Protein AF-A0A6V7IG02-F1 (afdb_monomer_lite)

Sequence (119 aa):
KVKWKKFAFSQYPRPGISPTWSPNSDKPRLHQIKIMGYSLRTKRYRYTAWISFDFSTMKSNWSSLIADELYDHTNDPHEMFNQVDNTHFSNIKSRLMKMLKNGWRQGLHSQKYSPIKTI

Structure (mmCIF, N/CA/C/O backbone):
data_AF-A0A6V7IG02-F1
#
_entry.id   AF-A0A6V7IG02-F1
#
loop_
_atom_site.group_PDB
_atom_site.id
_atom_site.type_symbol
_atom_site.label_atom_id
_atom_site.label_alt_id
_atom_site.label_comp_id
_atom_site.label_asym_id
_atom_site.label_entity_id
_atom_site.label_seq_id
_atom_site.pdbx_PDB_ins_code
_atom_site.Cartn_x
_atom_site.Cartn_y
_atom_site.Cartn_z
_atom_site.occupancy
_atom_site.B_iso_or_equiv
_atom_site.auth_seq_id
_atom_site.auth_comp_id
_atom_site.auth_asym_id
_atom_site.auth_atom_id
_atom_site.pdbx_PDB_model_num
ATOM 1 N N . LYS A 1 1 ? -22.320 -21.311 13.529 1.00 61.50 1 LYS A N 1
ATOM 2 C CA . LYS A 1 1 ? -22.037 -19.934 13.038 1.00 61.50 1 LYS A CA 1
ATOM 3 C C . LYS A 1 1 ? -20.730 -19.947 12.251 1.00 61.50 1 LYS A C 1
ATOM 5 O O . LYS A 1 1 ? -19.721 -20.359 12.810 1.00 61.50 1 LYS A O 1
ATOM 10 N N . VAL A 1 2 ? -20.748 -19.538 10.980 1.00 65.00 2 VAL A N 1
ATOM 11 C CA . VAL A 1 2 ? -19.533 -19.427 10.150 1.00 65.00 2 VAL A CA 1
ATOM 12 C C . VAL A 1 2 ? -18.675 -18.275 10.673 1.00 65.00 2 VAL A C 1
ATOM 14 O O . VAL A 1 2 ? -19.188 -17.195 10.969 1.00 65.00 2 VAL A O 1
ATOM 17 N N . LYS A 1 3 ? -17.374 -18.517 10.841 1.00 70.06 3 LYS A N 1
ATOM 18 C CA . LYS A 1 3 ? -16.432 -17.546 11.404 1.00 70.06 3 LYS A CA 1
ATOM 19 C C . LYS A 1 3 ? -15.718 -16.810 10.272 1.00 70.06 3 LYS A C 1
ATOM 21 O O . LYS A 1 3 ? -14.875 -17.386 9.592 1.00 70.06 3 LYS A O 1
ATOM 26 N N . TRP A 1 4 ? -16.072 -15.545 10.072 1.00 76.50 4 TRP A N 1
ATOM 27 C CA . TRP A 1 4 ? -15.528 -14.710 9.000 1.00 76.50 4 TRP A CA 1
ATOM 28 C C . TRP A 1 4 ? -14.103 -14.216 9.292 1.00 76.50 4 TRP A C 1
ATOM 30 O O . TRP A 1 4 ? -13.708 -14.047 10.450 1.00 76.50 4 TRP A O 1
ATOM 40 N N . LYS A 1 5 ? -13.329 -13.969 8.226 1.00 78.06 5 LYS A N 1
ATOM 41 C CA . LYS A 1 5 ? -11.987 -13.368 8.303 1.00 78.06 5 LYS A CA 1
ATOM 42 C C . LYS A 1 5 ? -12.085 -11.918 8.796 1.00 78.06 5 LYS A C 1
ATOM 44 O O . LYS A 1 5 ? -13.035 -11.210 8.483 1.00 78.06 5 LYS A O 1
ATOM 49 N N . LYS A 1 6 ? -11.078 -11.464 9.549 1.00 87.06 6 LYS A N 1
ATOM 50 C CA . LYS A 1 6 ? -11.045 -10.109 10.143 1.00 87.06 6 LYS A CA 1
ATOM 51 C C . LYS A 1 6 ? -10.601 -9.002 9.174 1.00 87.06 6 LYS A C 1
ATOM 53 O O . LYS A 1 6 ? -10.655 -7.826 9.531 1.00 87.06 6 LYS A O 1
ATOM 58 N N . PHE A 1 7 ? -10.113 -9.376 7.997 1.00 91.69 7 PHE A N 1
ATOM 59 C CA . PHE A 1 7 ? -9.572 -8.472 6.987 1.00 91.69 7 PHE A CA 1
ATOM 60 C C . PHE A 1 7 ? -9.581 -9.124 5.603 1.00 91.69 7 PHE A C 1
ATOM 62 O O . PHE A 1 7 ? -9.639 -10.352 5.489 1.00 91.69 7 PHE A O 1
ATOM 69 N N . ALA A 1 8 ? -9.493 -8.287 4.573 1.00 94.38 8 ALA A N 1
ATOM 70 C CA . ALA A 1 8 ? -9.356 -8.666 3.173 1.00 94.38 8 ALA A CA 1
ATOM 71 C C . ALA A 1 8 ? -8.012 -8.176 2.613 1.00 94.38 8 ALA A C 1
ATOM 73 O O . ALA A 1 8 ? -7.467 -7.182 3.097 1.00 94.38 8 ALA A O 1
ATOM 74 N N . PHE A 1 9 ? -7.498 -8.867 1.595 1.00 95.19 9 PHE A N 1
ATOM 75 C CA . PHE A 1 9 ? -6.308 -8.453 0.853 1.00 95.19 9 PHE A CA 1
ATOM 76 C C . PHE A 1 9 ? -6.658 -8.136 -0.590 1.00 95.19 9 PHE A C 1
ATOM 78 O O . PHE A 1 9 ? -7.538 -8.767 -1.172 1.00 95.19 9 PHE A O 1
ATOM 85 N N . SER A 1 10 ? -5.902 -7.218 -1.168 1.00 97.06 10 SER A N 1
ATOM 86 C CA . SER A 1 10 ? -5.859 -6.967 -2.604 1.00 97.06 10 SER A CA 1
ATOM 87 C C . SER A 1 10 ? -4.423 -6.659 -3.009 1.00 97.06 10 SER A C 1
ATOM 89 O O . SER A 1 10 ? -3.605 -6.303 -2.160 1.00 97.06 10 SER A O 1
ATOM 91 N N . GLN A 1 11 ? -4.109 -6.782 -4.294 1.00 97.75 11 GLN A N 1
ATOM 92 C CA . GLN A 1 11 ? -2.807 -6.383 -4.815 1.00 97.75 11 GLN A CA 1
ATOM 93 C C . GLN A 1 11 ? -2.921 -5.817 -6.228 1.00 97.75 11 GLN A C 1
ATOM 95 O O . GLN A 1 11 ? -3.850 -6.177 -6.952 1.00 97.75 11 GLN A O 1
ATOM 100 N N . TYR A 1 12 ? -1.977 -4.959 -6.615 1.00 98.31 12 TYR A N 1
ATOM 101 C CA . TYR A 1 12 ? -1.912 -4.394 -7.961 1.00 98.31 12 TYR A CA 1
ATOM 102 C C . TYR A 1 12 ? -0.466 -4.130 -8.409 1.00 98.31 12 TYR A C 1
ATOM 104 O O . TYR A 1 12 ? 0.294 -3.517 -7.656 1.00 98.31 12 TYR A O 1
ATOM 112 N N . PRO A 1 13 ? -0.058 -4.562 -9.614 1.00 98.44 13 PRO A N 1
ATOM 113 C CA . PRO A 1 13 ? 1.291 -4.329 -10.112 1.00 98.44 13 PRO A CA 1
ATOM 114 C C . PRO A 1 13 ? 1.459 -2.938 -10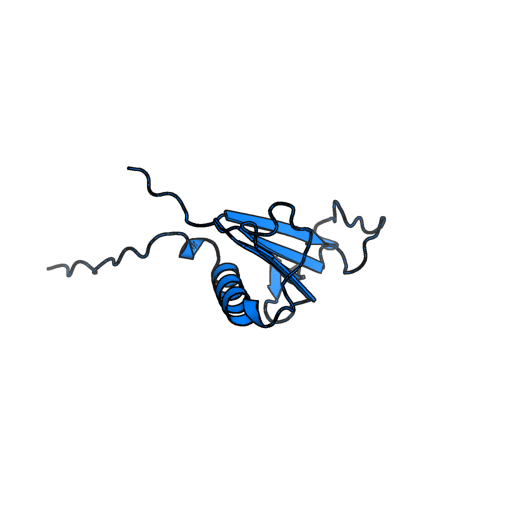.736 1.00 98.44 13 PRO A C 1
ATOM 116 O O . PRO A 1 13 ? 0.529 -2.390 -11.325 1.00 98.44 13 PRO A O 1
ATOM 119 N N . ARG A 1 14 ? 2.680 -2.399 -10.692 1.00 98.31 14 ARG A N 1
ATOM 120 C CA . ARG A 1 14 ? 3.095 -1.216 -11.460 1.00 98.31 14 ARG A CA 1
ATOM 121 C C . ARG A 1 14 ? 4.453 -1.458 -12.137 1.00 98.31 14 ARG A C 1
ATOM 123 O O . ARG A 1 14 ? 5.309 -2.154 -11.579 1.00 98.31 14 ARG A O 1
ATOM 130 N N . PRO A 1 15 ? 4.680 -0.888 -13.334 1.00 98.00 15 PRO A N 1
ATOM 131 C CA . PRO A 1 15 ? 5.949 -1.032 -14.040 1.00 98.00 15 PRO A CA 1
ATOM 132 C C . PRO A 1 15 ? 7.027 -0.039 -13.578 1.00 98.00 15 PRO A C 1
ATOM 134 O O . PRO A 1 15 ? 8.206 -0.212 -13.886 1.00 98.00 15 PRO A O 1
ATOM 137 N N . GLY A 1 16 ? 6.635 0.998 -12.837 1.00 97.31 16 GLY A N 1
ATOM 138 C CA . GLY A 1 16 ? 7.505 2.055 -12.337 1.00 97.31 16 GLY A CA 1
ATOM 139 C C . GLY A 1 16 ? 6.772 2.963 -11.350 1.00 97.31 16 GLY A C 1
ATOM 140 O O . GLY A 1 16 ? 5.592 2.750 -11.070 1.00 97.31 16 GLY A O 1
ATOM 141 N N . ILE A 1 17 ? 7.497 3.945 -10.810 1.00 96.75 17 ILE A N 1
ATOM 142 C CA . ILE A 1 17 ? 6.999 4.881 -9.787 1.00 96.75 17 ILE A CA 1
ATOM 143 C C . ILE A 1 17 ? 6.039 5.900 -10.411 1.00 96.75 17 ILE A C 1
ATOM 145 O O . ILE A 1 17 ? 4.952 6.132 -9.890 1.00 96.75 17 ILE A O 1
ATOM 149 N N . SER A 1 18 ? 6.424 6.480 -11.547 1.00 97.12 18 SER A N 1
ATOM 150 C CA . SER A 1 18 ? 5.592 7.449 -12.259 1.00 97.12 18 SER A CA 1
ATOM 151 C C . SER A 1 18 ? 4.559 6.746 -13.148 1.00 97.12 18 SER A C 1
ATOM 153 O O . SER A 1 18 ? 4.881 5.730 -13.772 1.00 97.12 18 SER A O 1
ATOM 155 N N . PRO A 1 19 ? 3.331 7.279 -13.261 1.00 97.06 19 PRO A N 1
ATOM 156 C CA . PRO A 1 19 ? 2.365 6.820 -14.252 1.00 97.06 19 PRO A CA 1
ATOM 157 C C . PRO A 1 19 ? 2.900 6.995 -15.679 1.00 97.06 19 PRO A C 1
ATOM 159 O O . PRO A 1 19 ? 3.393 8.062 -16.040 1.00 97.06 19 PRO A O 1
ATOM 162 N N . THR A 1 20 ? 2.789 5.952 -16.498 1.00 97.19 20 THR A N 1
ATOM 163 C CA . THR A 1 20 ? 3.257 5.931 -17.885 1.00 97.19 20 THR A CA 1
ATOM 164 C C . THR A 1 20 ? 2.245 5.229 -18.782 1.00 97.19 20 THR A C 1
ATOM 166 O O . THR A 1 20 ? 1.579 4.273 -18.380 1.00 97.19 20 THR A O 1
ATOM 169 N N . TRP A 1 21 ? 2.154 5.682 -20.035 1.00 95.44 21 TRP A N 1
ATOM 170 C CA . TRP A 1 21 ? 1.392 4.982 -21.073 1.00 95.44 21 TRP A CA 1
ATOM 171 C C . TRP A 1 21 ? 2.153 3.768 -21.630 1.00 95.44 21 TRP A C 1
ATOM 173 O O . TRP A 1 21 ? 1.559 2.727 -21.910 1.00 95.44 21 TRP A O 1
ATOM 183 N N . SER A 1 22 ? 3.479 3.887 -21.763 1.00 93.75 22 SER A N 1
ATOM 184 C CA . SER A 1 22 ? 4.375 2.821 -22.218 1.00 93.75 22 SER A CA 1
ATOM 185 C C . SER A 1 22 ? 5.660 2.820 -21.376 1.00 93.75 22 SER A C 1
ATOM 187 O O . SER A 1 22 ? 6.393 3.807 -21.424 1.00 93.75 22 SER A O 1
ATOM 189 N N . PRO A 1 23 ? 5.948 1.762 -20.594 1.00 94.00 23 PRO A N 1
ATOM 190 C CA . PRO A 1 23 ? 5.075 0.619 -20.304 1.00 94.00 23 PRO A CA 1
ATOM 191 C C . PRO A 1 23 ? 3.753 1.061 -19.654 1.00 94.00 23 PRO A C 1
ATOM 193 O O . PRO A 1 23 ? 3.712 2.061 -18.945 1.00 94.00 23 PRO A O 1
ATOM 196 N N . ASN A 1 24 ? 2.665 0.335 -19.916 1.00 97.00 24 ASN A N 1
ATOM 197 C CA . ASN A 1 24 ? 1.334 0.717 -19.440 1.00 97.00 24 ASN A CA 1
ATOM 198 C C . ASN A 1 24 ? 1.234 0.526 -17.920 1.00 97.00 24 ASN A C 1
ATOM 200 O O . ASN A 1 24 ? 1.326 -0.603 -17.433 1.00 97.00 24 ASN A O 1
ATOM 204 N N . SER A 1 25 ? 1.033 1.616 -17.176 1.00 97.44 25 SER A N 1
ATOM 205 C CA . SER A 1 25 ? 0.921 1.553 -15.717 1.00 97.44 25 SER A CA 1
ATOM 206 C C . SER A 1 25 ? -0.355 0.884 -15.228 1.00 97.44 25 SER A C 1
ATOM 208 O O . SER A 1 25 ? -0.350 0.329 -14.130 1.00 97.44 25 SER A O 1
ATOM 210 N N . ASP A 1 26 ? -1.435 0.917 -15.999 1.00 97.19 26 ASP A N 1
ATOM 211 C CA . ASP A 1 26 ? -2.716 0.331 -15.611 1.00 97.19 26 ASP A CA 1
ATOM 212 C C . ASP A 1 26 ? -2.775 -1.158 -15.923 1.00 97.19 26 ASP A C 1
ATOM 214 O O . ASP A 1 26 ? -3.409 -1.909 -15.196 1.00 97.19 26 ASP A O 1
ATOM 218 N N . LYS A 1 27 ? -2.105 -1.626 -16.974 1.00 97.31 27 LYS A N 1
ATOM 219 C CA . LYS A 1 27 ? -2.063 -3.046 -17.350 1.00 97.31 27 LYS A CA 1
ATOM 220 C C . LYS A 1 27 ? -0.638 -3.464 -17.730 1.00 97.31 27 LYS A C 1
ATOM 222 O O . LYS A 1 27 ? -0.396 -3.786 -18.897 1.00 97.31 27 LYS A O 1
ATOM 227 N N . PRO A 1 28 ? 0.318 -3.455 -16.782 1.00 97.25 28 PRO A N 1
ATOM 228 C CA . PRO A 1 28 ? 1.687 -3.856 -17.077 1.00 97.25 28 PRO A CA 1
ATOM 229 C C . PRO A 1 28 ? 1.744 -5.343 -17.437 1.00 97.25 28 PRO A C 1
ATOM 231 O O . PRO A 1 28 ? 1.099 -6.180 -16.803 1.00 97.25 28 PRO A O 1
ATOM 234 N N . ARG A 1 29 ? 2.547 -5.692 -18.447 1.00 97.50 29 ARG A N 1
ATOM 235 C CA . ARG A 1 29 ? 2.854 -7.100 -18.751 1.00 97.50 29 ARG A CA 1
ATOM 236 C C . ARG A 1 29 ? 3.764 -7.675 -17.668 1.00 97.50 29 ARG A C 1
ATOM 238 O O . ARG A 1 29 ? 4.531 -6.930 -17.071 1.00 97.50 29 ARG A O 1
ATOM 245 N N . LEU A 1 30 ? 3.755 -8.997 -17.475 1.00 96.81 30 LEU A N 1
ATOM 246 C CA . LEU A 1 30 ? 4.513 -9.668 -16.405 1.00 96.81 30 LEU A CA 1
ATOM 247 C C . LEU A 1 30 ? 5.985 -9.219 -16.308 1.00 96.81 30 LEU A C 1
ATOM 249 O O . LEU A 1 30 ? 6.420 -8.797 -15.245 1.00 96.81 30 LEU A O 1
ATOM 253 N N . HIS A 1 31 ? 6.720 -9.226 -17.424 1.00 97.12 31 HIS A N 1
ATOM 254 C CA . HIS A 1 31 ? 8.134 -8.818 -17.478 1.00 97.12 31 HIS A CA 1
ATOM 255 C C . HIS A 1 31 ? 8.372 -7.314 -17.253 1.00 97.12 31 HIS A C 1
ATOM 257 O O . HIS A 1 31 ? 9.509 -6.879 -17.105 1.00 97.12 31 HIS A O 1
ATOM 263 N N . GLN A 1 32 ? 7.315 -6.499 -17.274 1.00 97.88 32 GLN A N 1
ATOM 264 C CA . GLN A 1 32 ? 7.385 -5.061 -17.014 1.00 97.88 32 GLN A CA 1
ATOM 265 C C . GLN A 1 32 ? 7.134 -4.738 -15.543 1.00 97.88 32 GLN A C 1
ATOM 267 O O . GLN A 1 32 ? 7.407 -3.615 -15.137 1.00 97.88 32 GLN A O 1
ATOM 272 N N . ILE A 1 33 ? 6.601 -5.674 -14.750 1.00 98.31 33 ILE A N 1
ATOM 273 C CA . ILE A 1 33 ? 6.266 -5.438 -13.345 1.00 98.31 33 ILE A CA 1
ATOM 274 C C . ILE A 1 33 ? 7.560 -5.297 -12.543 1.00 98.31 33 ILE A C 1
ATOM 276 O O . ILE A 1 33 ? 8.345 -6.237 -12.455 1.00 98.31 33 ILE A O 1
ATOM 280 N N . LYS A 1 34 ? 7.748 -4.123 -11.933 1.00 98.25 34 LYS A N 1
ATOM 281 C CA . LYS A 1 34 ? 8.877 -3.825 -11.032 1.00 98.25 34 LYS A CA 1
ATOM 282 C C . LYS A 1 34 ? 8.428 -3.551 -9.600 1.00 98.25 34 LYS A C 1
ATOM 284 O O . LYS A 1 34 ? 9.240 -3.545 -8.681 1.00 98.25 34 LYS A O 1
ATOM 289 N N . ILE A 1 35 ? 7.138 -3.279 -9.415 1.00 98.56 35 ILE A N 1
ATOM 290 C CA . ILE A 1 35 ? 6.539 -2.889 -8.143 1.00 98.56 35 ILE A CA 1
ATOM 291 C C . ILE A 1 35 ? 5.228 -3.652 -7.977 1.00 98.56 35 ILE A C 1
ATOM 293 O O . ILE A 1 35 ? 4.448 -3.770 -8.924 1.00 98.56 35 ILE A O 1
ATOM 297 N N . MET A 1 36 ? 4.958 -4.133 -6.767 1.00 98.62 36 MET 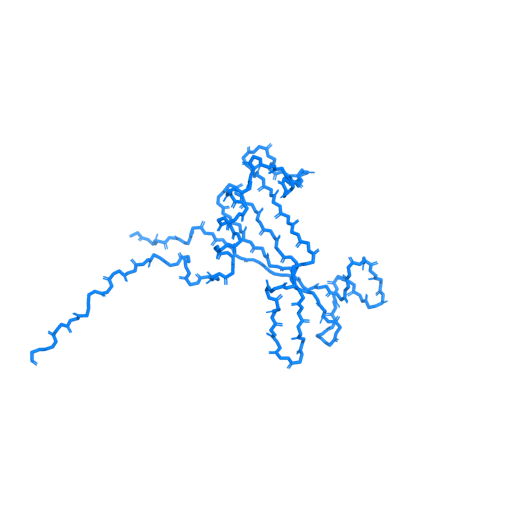A N 1
ATOM 298 C CA . MET A 1 36 ? 3.670 -4.702 -6.384 1.00 98.62 36 MET A CA 1
ATOM 299 C C . MET A 1 36 ? 3.113 -3.933 -5.186 1.00 98.62 36 MET A C 1
ATOM 301 O O . MET A 1 36 ? 3.754 -3.856 -4.138 1.00 98.62 36 MET A O 1
ATOM 305 N N . GLY A 1 37 ? 1.923 -3.359 -5.342 1.00 98.44 37 GLY A N 1
ATOM 306 C CA . GLY A 1 37 ? 1.155 -2.774 -4.250 1.00 98.44 37 GLY A CA 1
ATOM 307 C C . GLY A 1 37 ? 0.360 -3.860 -3.546 1.00 98.44 37 GLY A C 1
ATOM 308 O O . GLY A 1 37 ? -0.480 -4.496 -4.176 1.00 98.44 37 GLY A O 1
ATOM 309 N N . TYR A 1 38 ? 0.609 -4.083 -2.260 1.00 98.31 38 TYR A N 1
ATOM 310 C CA . TYR A 1 38 ? -0.158 -5.003 -1.423 1.00 98.31 38 TYR A CA 1
ATOM 311 C C . TYR A 1 38 ? -1.017 -4.214 -0.451 1.00 98.31 38 TYR A C 1
ATOM 313 O O . TYR A 1 38 ? -0.482 -3.427 0.324 1.00 98.31 38 TYR A O 1
ATOM 321 N N . SER A 1 39 ? -2.325 -4.462 -0.435 1.00 98.12 39 SER A N 1
ATOM 322 C CA . SER A 1 39 ? -3.249 -3.788 0.478 1.00 98.12 39 SER A CA 1
ATOM 323 C C . SER A 1 39 ? -3.911 -4.758 1.450 1.00 98.12 39 SER A C 1
ATOM 325 O O . SER A 1 39 ? -4.333 -5.853 1.076 1.00 98.12 39 SER A O 1
ATOM 327 N N . LEU A 1 40 ? -4.067 -4.309 2.695 1.00 96.62 40 LEU A N 1
ATOM 328 C CA . LEU A 1 40 ? -4.831 -4.944 3.763 1.00 96.62 40 LEU A CA 1
ATOM 329 C C . LEU A 1 40 ? -5.987 -4.018 4.151 1.00 96.62 40 LEU A C 1
ATOM 331 O O . LEU A 1 40 ? -5.768 -2.891 4.595 1.00 96.62 40 LEU A O 1
ATOM 335 N N . ARG A 1 41 ? -7.221 -4.516 4.059 1.00 96.69 41 ARG A N 1
ATOM 336 C CA . ARG A 1 41 ? -8.429 -3.813 4.507 1.00 96.69 41 ARG A CA 1
ATOM 337 C C . ARG A 1 41 ? -8.994 -4.495 5.746 1.00 96.69 41 ARG A C 1
ATOM 339 O O . ARG A 1 41 ? -9.479 -5.622 5.685 1.00 96.69 41 ARG A O 1
ATOM 346 N N . THR A 1 42 ? -8.934 -3.805 6.879 1.00 95.12 42 THR A N 1
ATOM 347 C CA . THR A 1 42 ? -9.640 -4.182 8.122 1.00 95.12 42 THR A CA 1
ATOM 348 C C . THR A 1 42 ? -11.026 -3.535 8.142 1.00 95.12 42 THR A C 1
ATOM 350 O O . THR A 1 42 ? -11.393 -2.904 7.164 1.00 95.12 42 THR A O 1
ATOM 353 N N . LYS A 1 43 ? -11.796 -3.614 9.238 1.00 94.62 43 LYS A N 1
ATOM 354 C CA . LYS A 1 43 ? -13.054 -2.846 9.364 1.00 94.62 43 LYS A CA 1
ATOM 355 C C . LYS A 1 43 ? -12.829 -1.324 9.327 1.00 94.62 43 LYS A C 1
ATOM 357 O O . LYS A 1 43 ? -13.615 -0.617 8.707 1.00 94.62 43 LYS A O 1
ATOM 362 N N . ARG A 1 44 ? -11.751 -0.830 9.947 1.00 97.12 44 ARG A N 1
ATOM 363 C CA . ARG A 1 44 ? -11.483 0.611 10.114 1.00 97.12 44 ARG A CA 1
ATOM 364 C C . ARG A 1 44 ? -10.420 1.153 9.165 1.00 97.12 44 ARG A C 1
ATOM 366 O O . ARG A 1 44 ? -10.609 2.208 8.593 1.00 97.12 44 ARG A O 1
ATOM 373 N N . TYR A 1 45 ? -9.329 0.426 8.979 1.00 98.25 45 TYR A N 1
ATOM 374 C CA . TYR A 1 45 ? -8.180 0.922 8.223 1.00 98.25 45 TYR A CA 1
ATOM 375 C C . TYR A 1 45 ? -7.986 0.188 6.905 1.00 98.25 45 TYR A C 1
ATOM 377 O O . TYR A 1 45 ? -8.231 -1.027 6.838 1.00 98.25 45 TYR A O 1
ATOM 385 N N . ARG A 1 46 ? -7.452 0.911 5.920 1.00 98.50 46 ARG A N 1
ATOM 386 C CA . ARG A 1 46 ? -6.796 0.364 4.734 1.00 98.50 46 ARG A CA 1
ATOM 387 C C . ARG A 1 46 ? -5.331 0.758 4.763 1.00 98.50 46 ARG A C 1
ATOM 389 O O . ARG A 1 46 ? -5.013 1.925 4.952 1.00 98.50 46 ARG A O 1
ATOM 396 N N . TYR A 1 47 ? -4.461 -0.231 4.621 1.00 98.50 47 TYR A N 1
ATOM 397 C CA . TYR A 1 47 ? -3.022 -0.025 4.541 1.00 98.50 47 TYR A CA 1
ATOM 398 C C . TYR A 1 47 ? -2.505 -0.642 3.251 1.00 98.50 47 TYR A C 1
ATOM 400 O O . TYR A 1 47 ? -2.803 -1.812 3.000 1.00 98.50 47 TYR A O 1
ATOM 408 N N . THR A 1 48 ? -1.747 0.118 2.466 1.00 98.69 48 THR A N 1
ATOM 409 C CA . THR A 1 48 ? -1.108 -0.351 1.232 1.00 98.69 48 THR A CA 1
ATOM 410 C C . THR A 1 48 ? 0.395 -0.161 1.337 1.00 98.69 48 THR A C 1
ATOM 412 O O . THR A 1 48 ? 0.848 0.895 1.756 1.00 98.69 48 THR A O 1
ATOM 415 N N . ALA A 1 49 ? 1.169 -1.167 0.939 1.00 98.62 49 ALA A N 1
ATOM 416 C CA . ALA A 1 49 ?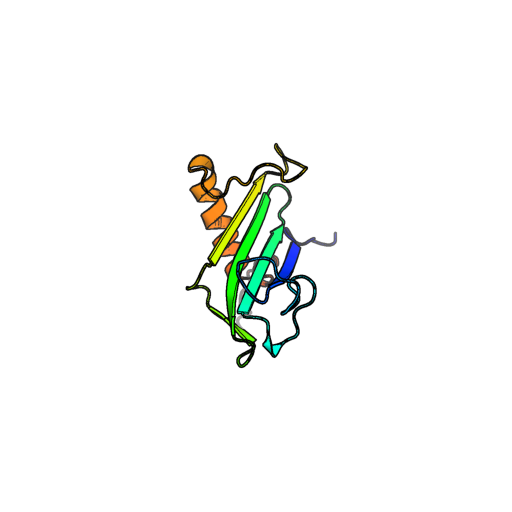 2.615 -1.067 0.797 1.00 98.62 49 ALA A CA 1
ATOM 417 C C . ALA A 1 49 ? 3.013 -1.377 -0.649 1.00 98.62 49 ALA A C 1
ATOM 419 O O . ALA A 1 49 ? 2.688 -2.447 -1.170 1.00 98.62 49 ALA A O 1
ATOM 420 N N . TRP A 1 50 ? 3.727 -0.451 -1.280 1.00 98.62 50 TRP A N 1
ATOM 421 C CA . TRP A 1 50 ? 4.291 -0.594 -2.617 1.00 98.62 50 TRP A CA 1
ATOM 422 C C . TRP A 1 50 ? 5.722 -1.110 -2.494 1.00 98.62 50 TRP A C 1
ATOM 424 O O . TRP A 1 50 ? 6.617 -0.401 -2.036 1.00 98.62 50 TRP A O 1
ATOM 434 N N . ILE A 1 51 ? 5.926 -2.373 -2.858 1.00 98.50 51 ILE A N 1
ATOM 435 C CA . ILE A 1 51 ? 7.171 -3.109 -2.625 1.00 98.50 51 ILE A CA 1
ATOM 436 C C . ILE A 1 51 ? 7.836 -3.434 -3.961 1.00 98.50 51 ILE A C 1
ATOM 438 O O . ILE A 1 51 ? 7.152 -3.797 -4.921 1.00 98.50 51 ILE A O 1
ATOM 442 N N . SER A 1 52 ? 9.167 -3.357 -4.013 1.00 98.38 52 SER A N 1
ATOM 443 C CA . SER A 1 52 ? 9.933 -3.841 -5.167 1.00 98.38 52 SER A CA 1
ATOM 444 C C . SER A 1 52 ? 9.617 -5.315 -5.462 1.00 98.38 52 SER A C 1
ATOM 446 O O . SER A 1 52 ? 9.535 -6.146 -4.549 1.00 98.38 52 SER A O 1
ATOM 448 N N . PHE A 1 53 ? 9.406 -5.644 -6.734 1.00 98.44 53 PHE A N 1
ATOM 449 C CA . PHE A 1 53 ? 8.991 -6.967 -7.191 1.00 98.44 53 PHE A CA 1
ATOM 450 C C . PHE A 1 53 ? 9.892 -7.458 -8.320 1.00 98.44 53 PHE A C 1
ATOM 452 O O . PHE A 1 53 ? 10.095 -6.763 -9.313 1.00 98.44 53 PHE A O 1
ATOM 459 N N . ASP A 1 54 ? 10.388 -8.682 -8.171 1.00 97.94 54 ASP A N 1
ATOM 460 C CA . ASP A 1 54 ? 11.155 -9.383 -9.190 1.00 97.94 54 ASP A CA 1
ATOM 461 C C . ASP A 1 54 ? 10.253 -10.401 -9.897 1.00 97.94 54 ASP A C 1
ATOM 463 O O . ASP A 1 54 ? 9.846 -11.413 -9.318 1.00 97.94 54 ASP A O 1
ATOM 467 N N . PHE A 1 55 ? 9.944 -10.130 -11.166 1.00 96.50 55 PHE A N 1
ATOM 468 C CA . PHE A 1 55 ? 9.099 -10.996 -11.986 1.00 96.50 55 PHE A CA 1
ATOM 469 C C . PHE A 1 55 ? 9.770 -12.323 -12.354 1.00 96.50 55 PHE A C 1
ATOM 471 O O . PHE A 1 55 ? 9.068 -13.278 -12.673 1.00 96.50 55 PHE A O 1
ATOM 478 N N . SER A 1 56 ? 11.104 -12.403 -12.332 1.00 97.19 56 SER A N 1
ATOM 479 C CA . SER A 1 56 ? 11.819 -13.631 -12.692 1.00 97.19 56 SER A CA 1
ATOM 480 C C . SER A 1 56 ? 11.699 -14.685 -11.593 1.00 97.19 56 SER A C 1
ATOM 482 O O . SER A 1 56 ? 11.520 -15.868 -11.872 1.00 97.19 56 SER A O 1
ATOM 484 N N . THR A 1 57 ? 11.714 -14.247 -10.331 1.00 97.69 57 THR A N 1
ATOM 485 C CA . THR A 1 57 ? 11.553 -15.118 -9.160 1.00 97.69 57 THR A CA 1
ATOM 486 C C . THR A 1 57 ? 10.141 -15.103 -8.580 1.00 97.69 57 THR A C 1
ATOM 488 O O . THR A 1 57 ? 9.845 -15.898 -7.686 1.00 97.69 57 THR A O 1
ATOM 491 N N . MET A 1 58 ? 9.266 -14.223 -9.082 1.00 96.50 58 MET A N 1
ATOM 492 C CA . MET A 1 58 ? 7.905 -13.983 -8.591 1.00 96.50 58 MET A CA 1
ATOM 493 C C . MET A 1 58 ? 7.866 -13.607 -7.102 1.00 96.50 58 MET A C 1
ATOM 495 O O . MET A 1 58 ? 6.964 -14.014 -6.363 1.00 96.50 58 MET A O 1
ATOM 499 N N . LYS A 1 59 ? 8.864 -12.843 -6.639 1.00 96.69 59 LYS A N 1
ATOM 500 C CA . LYS A 1 59 ? 9.044 -12.486 -5.225 1.00 96.69 59 LYS A CA 1
ATOM 501 C C . LYS A 1 59 ? 9.104 -10.978 -5.024 1.00 96.69 59 LYS A C 1
ATOM 503 O O . LYS A 1 59 ? 9.736 -10.248 -5.781 1.00 96.69 59 LYS A O 1
ATOM 508 N N . SER A 1 60 ? 8.503 -10.530 -3.926 1.00 97.00 60 SER A N 1
ATOM 509 C CA . SER A 1 60 ? 8.670 -9.166 -3.425 1.00 97.00 60 SER A CA 1
ATOM 510 C C . SER A 1 60 ? 9.818 -9.052 -2.442 1.00 97.00 60 SER A C 1
ATOM 512 O O . SER A 1 60 ? 9.941 -9.854 -1.511 1.00 97.00 60 SER A O 1
ATOM 514 N N . ASN A 1 61 ? 10.604 -7.992 -2.596 1.00 97.25 61 ASN A N 1
ATOM 515 C CA . ASN A 1 61 ? 11.645 -7.622 -1.655 1.00 97.25 61 ASN A CA 1
ATOM 516 C C . ASN A 1 61 ? 11.082 -6.685 -0.577 1.00 97.25 61 ASN A C 1
ATOM 518 O O . ASN A 1 61 ? 11.128 -5.468 -0.712 1.00 97.25 61 ASN A O 1
ATOM 522 N N . TRP A 1 62 ? 10.593 -7.254 0.527 1.00 95.00 62 TRP A N 1
ATOM 523 C CA . TRP A 1 62 ? 10.022 -6.507 1.661 1.00 95.00 62 TRP A CA 1
ATOM 524 C C . TRP A 1 62 ? 11.005 -5.591 2.408 1.00 95.00 62 TRP A C 1
ATOM 526 O O . TRP A 1 62 ? 10.573 -4.855 3.293 1.00 95.00 62 TRP A O 1
ATOM 536 N N . SER A 1 63 ? 12.299 -5.638 2.090 1.00 96.62 63 SER A N 1
ATOM 537 C CA . SER A 1 63 ? 13.291 -4.670 2.578 1.00 96.62 63 SER A CA 1
ATOM 538 C C . SER A 1 63 ? 13.378 -3.423 1.687 1.00 96.62 63 SER A C 1
ATOM 540 O O . SER A 1 63 ? 14.015 -2.448 2.065 1.00 96.62 63 SER A O 1
ATOM 542 N N . SER A 1 64 ? 12.738 -3.443 0.515 1.00 97.12 64 SER A N 1
ATOM 543 C CA . SER A 1 64 ? 12.671 -2.343 -0.447 1.00 97.12 64 SER A CA 1
ATOM 544 C C . SER A 1 64 ? 11.227 -1.841 -0.549 1.00 97.12 64 SER A C 1
ATOM 546 O O . SER A 1 64 ? 10.479 -2.167 -1.476 1.00 97.12 64 SER A O 1
ATOM 548 N N . LEU A 1 65 ? 10.831 -1.078 0.472 1.00 97.94 65 LEU A N 1
ATOM 549 C CA . LEU A 1 65 ? 9.585 -0.316 0.487 1.00 97.94 65 LEU A CA 1
ATOM 550 C C . LEU A 1 65 ? 9.773 0.953 -0.348 1.00 97.94 65 LEU A C 1
ATOM 552 O O . LEU A 1 65 ? 10.686 1.728 -0.083 1.00 97.94 65 LEU A O 1
ATOM 556 N N . ILE A 1 66 ? 8.919 1.147 -1.350 1.00 98.44 66 ILE A N 1
ATOM 557 C CA . ILE A 1 66 ? 8.978 2.295 -2.265 1.00 98.44 66 ILE A CA 1
ATOM 558 C C . ILE A 1 66 ? 8.076 3.418 -1.757 1.00 98.44 66 ILE A C 1
ATOM 560 O O . ILE A 1 66 ? 8.482 4.574 -1.732 1.00 98.44 66 ILE A O 1
ATOM 564 N N . ALA A 1 67 ? 6.860 3.064 -1.345 1.00 98.38 67 ALA A N 1
ATOM 565 C CA . ALA A 1 67 ? 5.888 3.962 -0.738 1.00 98.38 67 ALA A CA 1
ATOM 566 C C . ALA A 1 67 ? 4.882 3.148 0.081 1.00 98.38 67 ALA A C 1
ATOM 568 O O . ALA A 1 67 ? 4.703 1.948 -0.150 1.00 98.38 67 ALA A O 1
ATOM 569 N N . ASP A 1 68 ? 4.185 3.796 1.005 1.00 98.44 68 ASP A N 1
ATOM 570 C CA . ASP A 1 68 ? 3.026 3.221 1.668 1.00 98.44 68 ASP A CA 1
ATOM 571 C C . ASP A 1 68 ? 1.902 4.234 1.885 1.00 98.44 68 ASP A C 1
ATOM 573 O O . ASP A 1 68 ? 2.068 5.441 1.740 1.00 98.44 68 ASP A O 1
ATOM 577 N N . GLU A 1 69 ? 0.715 3.712 2.175 1.00 98.69 69 GLU A N 1
ATOM 578 C CA . GLU A 1 69 ? -0.519 4.479 2.317 1.00 98.69 69 GLU A CA 1
ATOM 579 C C . GLU A 1 69 ? -1.300 3.955 3.521 1.00 98.69 69 GLU A C 1
ATOM 581 O O . GLU A 1 69 ? -1.367 2.742 3.750 1.00 98.69 69 GLU A O 1
ATOM 586 N N . LEU A 1 70 ? -1.914 4.857 4.289 1.00 98.69 70 LEU A N 1
ATOM 587 C CA . LEU A 1 70 ? -2.765 4.517 5.425 1.00 98.69 70 LEU A CA 1
ATOM 588 C C . LEU A 1 70 ? -4.006 5.410 5.465 1.00 98.69 70 LEU A C 1
ATOM 590 O O . LEU A 1 70 ? -3.894 6.613 5.670 1.00 98.69 70 LEU A O 1
ATOM 594 N N . TYR A 1 71 ? -5.183 4.796 5.389 1.00 98.69 71 TYR A N 1
ATOM 595 C CA . TYR A 1 71 ? -6.472 5.488 5.450 1.00 98.69 71 TYR A CA 1
ATOM 596 C C . TYR A 1 71 ? -7.311 5.000 6.635 1.00 98.69 71 TYR A C 1
ATOM 598 O O . TYR A 1 71 ? -7.387 3.793 6.901 1.00 98.69 71 TYR A O 1
ATOM 606 N N . ASP A 1 72 ? -7.955 5.930 7.349 1.00 98.25 72 ASP A N 1
ATOM 607 C CA . ASP A 1 72 ? -8.885 5.659 8.455 1.00 98.25 72 ASP A CA 1
ATOM 608 C C . ASP A 1 72 ? -10.334 5.844 7.994 1.00 98.25 72 ASP A C 1
ATOM 610 O O . ASP A 1 72 ? -10.889 6.931 8.090 1.00 98.25 72 ASP A O 1
ATOM 614 N N . HIS A 1 73 ? -10.987 4.767 7.564 1.00 97.38 73 HIS A N 1
ATOM 615 C CA . HIS A 1 73 ? -12.345 4.800 7.012 1.00 97.38 73 HIS A CA 1
ATOM 616 C C . HIS A 1 73 ? -13.430 5.153 8.031 1.00 97.38 73 HIS A C 1
ATOM 618 O O . HIS A 1 73 ? -14.589 5.295 7.652 1.00 97.38 73 HIS A O 1
ATOM 624 N N . THR A 1 74 ? -13.107 5.227 9.326 1.00 97.31 74 THR A N 1
ATOM 625 C CA . THR A 1 74 ? -14.064 5.749 10.307 1.00 97.31 74 THR A CA 1
ATOM 626 C C . THR A 1 74 ? -14.200 7.264 10.187 1.00 97.31 74 THR A C 1
ATOM 628 O O . THR A 1 74 ? -15.309 7.765 10.322 1.00 97.31 74 THR A O 1
ATOM 631 N N . ASN A 1 75 ? -13.102 7.971 9.911 1.00 96.75 75 ASN A N 1
ATOM 632 C CA . ASN A 1 75 ? -13.074 9.435 9.843 1.00 96.75 75 ASN A CA 1
ATOM 633 C C . ASN A 1 75 ? -12.973 9.960 8.401 1.00 96.75 75 ASN A C 1
ATOM 635 O O . ASN A 1 75 ? -13.397 11.073 8.122 1.00 96.75 75 ASN A O 1
ATOM 639 N N . ASP A 1 76 ? -12.431 9.150 7.494 1.00 97.38 76 ASP A N 1
ATOM 640 C CA . ASP A 1 76 ? -12.208 9.447 6.083 1.00 97.38 76 ASP A CA 1
ATOM 641 C C . ASP A 1 76 ? -12.688 8.258 5.223 1.00 97.38 76 ASP A C 1
ATOM 643 O O . ASP A 1 76 ? -11.890 7.452 4.734 1.00 97.38 76 ASP A O 1
ATOM 647 N N . PRO A 1 77 ? -14.015 8.070 5.083 1.00 96.62 77 PRO A N 1
ATOM 648 C CA . PRO A 1 77 ? -14.584 6.941 4.345 1.00 96.62 77 PRO A CA 1
ATOM 649 C C . PRO A 1 77 ? -14.252 6.959 2.845 1.00 96.62 77 PRO A C 1
ATOM 651 O O . PRO A 1 77 ? -14.396 5.924 2.192 1.00 96.62 77 PRO A O 1
ATOM 654 N N . HIS A 1 78 ? -13.817 8.108 2.319 1.00 97.56 78 HIS A N 1
ATOM 655 C CA . HIS A 1 78 ? -13.490 8.324 0.912 1.00 97.56 78 HIS A CA 1
ATOM 656 C C . HIS A 1 78 ? -11.982 8.279 0.619 1.00 97.56 78 HIS A C 1
ATOM 658 O O . HIS A 1 78 ? -11.601 8.506 -0.525 1.00 97.56 78 HIS A O 1
ATOM 664 N N . GLU A 1 79 ? -11.145 7.952 1.613 1.00 97.44 79 GLU A N 1
ATOM 665 C CA . GLU A 1 79 ? -9.685 7.823 1.461 1.00 97.44 79 GLU A CA 1
ATOM 666 C C . GLU A 1 79 ? -9.020 9.100 0.893 1.00 97.44 79 GLU A C 1
ATOM 668 O O . GLU A 1 79 ? -8.064 9.036 0.120 1.00 97.44 79 GLU A O 1
ATOM 673 N N . MET A 1 80 ? -9.527 10.281 1.260 1.00 98.00 80 MET A N 1
ATOM 674 C CA . MET A 1 80 ? -9.020 11.570 0.778 1.00 98.00 80 MET A CA 1
ATOM 675 C C . MET A 1 80 ? -7.698 11.979 1.436 1.00 98.00 80 MET A C 1
ATOM 677 O O . MET A 1 80 ? -6.935 12.752 0.857 1.00 98.00 80 MET A O 1
ATOM 681 N N . PHE A 1 81 ? -7.416 11.478 2.640 1.00 98.12 81 PHE A N 1
ATOM 682 C CA . PHE A 1 81 ? -6.268 11.885 3.440 1.00 98.12 81 PHE A CA 1
ATOM 683 C C . PHE A 1 81 ? -5.391 10.688 3.794 1.00 98.12 81 PHE A C 1
ATOM 685 O O . PHE A 1 81 ? -5.700 9.905 4.695 1.00 98.12 81 PHE A O 1
ATOM 692 N N . ASN A 1 82 ? -4.239 10.587 3.130 1.00 98.44 82 ASN A N 1
ATOM 693 C CA . ASN A 1 82 ? -3.222 9.608 3.493 1.00 98.44 82 ASN A CA 1
ATOM 694 C C . ASN A 1 82 ? -2.567 9.995 4.835 1.00 98.44 82 ASN A C 1
ATOM 696 O O . ASN A 1 82 ? -1.909 11.024 4.949 1.00 98.44 82 ASN A O 1
ATOM 700 N N . GLN A 1 83 ? -2.740 9.153 5.854 1.00 98.38 83 GLN A N 1
ATOM 701 C CA . GLN A 1 83 ? -2.240 9.349 7.220 1.00 98.38 83 GLN A CA 1
ATOM 702 C C . GLN A 1 83 ? -0.892 8.658 7.471 1.00 98.38 83 GLN A C 1
ATOM 704 O O . GLN A 1 83 ? -0.473 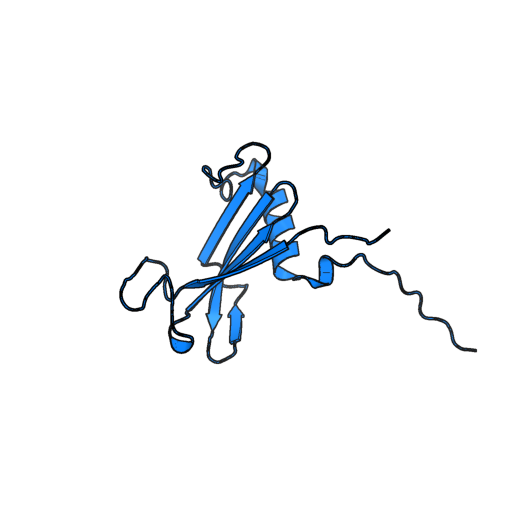8.515 8.620 1.00 98.38 83 GLN A O 1
ATOM 709 N N . VAL A 1 84 ? -0.222 8.164 6.429 1.00 98.00 84 VAL A N 1
ATOM 710 C CA . VAL A 1 84 ? 0.958 7.298 6.574 1.00 98.00 84 VAL A CA 1
ATOM 711 C C . VAL A 1 84 ? 2.155 7.961 7.265 1.00 98.00 84 VAL A C 1
ATOM 713 O O . VAL A 1 84 ? 2.910 7.267 7.955 1.00 98.00 84 VAL A O 1
ATOM 716 N N . ASP A 1 85 ? 2.282 9.283 7.128 1.00 97.88 85 ASP A N 1
ATOM 717 C CA . ASP A 1 85 ? 3.329 10.107 7.750 1.00 97.88 85 ASP A CA 1
ATOM 718 C C . ASP A 1 85 ? 2.861 10.786 9.047 1.00 97.88 85 ASP A C 1
ATOM 720 O O . ASP A 1 85 ? 3.639 11.434 9.746 1.00 97.88 85 ASP A O 1
ATOM 724 N N . ASN A 1 86 ? 1.591 10.611 9.420 1.00 97.81 86 ASN A N 1
ATOM 725 C CA . ASN A 1 86 ? 1.061 11.139 10.666 1.00 97.81 86 ASN A CA 1
ATOM 726 C C . ASN A 1 86 ? 1.532 10.275 11.849 1.00 97.81 86 ASN A C 1
ATOM 728 O O . ASN A 1 86 ? 1.154 9.107 11.999 1.00 97.81 86 ASN A O 1
ATOM 732 N N . THR A 1 87 ? 2.334 10.869 12.735 1.00 97.56 87 THR A N 1
ATOM 733 C CA . THR A 1 87 ? 2.966 10.187 13.876 1.00 97.56 87 THR A CA 1
ATOM 734 C C . THR A 1 87 ? 1.959 9.562 14.845 1.00 97.56 87 THR A C 1
ATOM 736 O O . THR A 1 87 ? 2.257 8.516 15.432 1.00 97.56 87 THR A O 1
ATOM 739 N N . HIS A 1 88 ? 0.741 10.108 14.944 1.00 97.56 88 HIS A N 1
ATOM 740 C CA . HIS A 1 88 ? -0.354 9.541 15.738 1.00 97.56 88 HIS A CA 1
ATOM 741 C C . HIS A 1 88 ? -0.733 8.118 15.287 1.00 97.56 88 HIS A C 1
ATOM 743 O O . HIS A 1 88 ? -1.158 7.286 16.090 1.00 97.56 88 HIS A O 1
ATOM 749 N N . PHE A 1 89 ? -0.531 7.794 14.007 1.00 97.75 89 PHE A N 1
ATOM 750 C CA . PHE A 1 89 ? -0.856 6.488 13.440 1.00 97.75 89 PHE A CA 1
ATOM 751 C C . PHE A 1 89 ? 0.334 5.522 13.373 1.00 97.75 89 PHE A C 1
ATOM 753 O O . PHE A 1 89 ? 0.156 4.385 12.939 1.00 97.75 89 PHE A O 1
ATOM 760 N N . SER A 1 90 ? 1.522 5.902 13.847 1.00 97.44 90 SER A N 1
ATOM 761 C CA . SER A 1 90 ? 2.755 5.093 13.769 1.00 97.44 90 SER A CA 1
ATOM 762 C C . SER A 1 90 ? 2.594 3.656 14.299 1.00 97.44 90 SER A C 1
ATOM 764 O O . SER A 1 90 ? 2.957 2.683 13.630 1.00 97.44 90 SER A O 1
ATOM 766 N N . ASN A 1 91 ? 1.962 3.494 15.465 1.00 98.00 91 ASN A N 1
ATOM 767 C CA . ASN A 1 91 ? 1.679 2.182 16.056 1.00 98.00 91 ASN A CA 1
ATOM 768 C C . ASN A 1 91 ? 0.701 1.356 15.205 1.00 98.00 91 ASN A C 1
ATOM 770 O O . ASN A 1 91 ? 0.868 0.142 15.043 1.00 98.00 91 ASN A O 1
ATOM 774 N N . ILE A 1 92 ? -0.314 2.011 14.635 1.00 97.94 92 ILE A N 1
ATOM 775 C CA . ILE A 1 92 ? -1.294 1.374 13.752 1.00 97.94 92 ILE A CA 1
ATOM 776 C C . ILE A 1 92 ? -0.626 0.947 12.442 1.00 97.94 92 ILE A C 1
ATOM 778 O O . ILE A 1 92 ? -0.767 -0.215 12.061 1.00 97.94 92 ILE A O 1
ATOM 782 N N . LYS A 1 93 ? 0.162 1.829 11.816 1.00 98.12 93 LYS A N 1
ATOM 783 C CA . LYS A 1 93 ? 0.987 1.557 10.630 1.00 98.12 93 LYS A CA 1
ATOM 784 C C . LYS A 1 93 ? 1.866 0.325 10.844 1.00 98.12 93 LYS A C 1
ATOM 786 O O . LYS A 1 93 ? 1.766 -0.640 10.091 1.00 98.12 93 LYS A O 1
ATOM 791 N N . SER A 1 94 ? 2.646 0.295 11.929 1.00 97.38 94 SER A N 1
ATOM 792 C 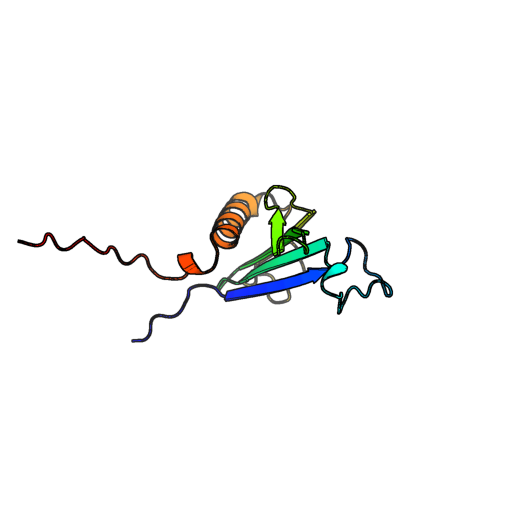CA . SER A 1 94 ? 3.525 -0.836 12.264 1.00 97.38 94 SER A CA 1
ATOM 793 C C . SER A 1 94 ? 2.753 -2.151 12.429 1.00 97.38 94 SER A C 1
ATOM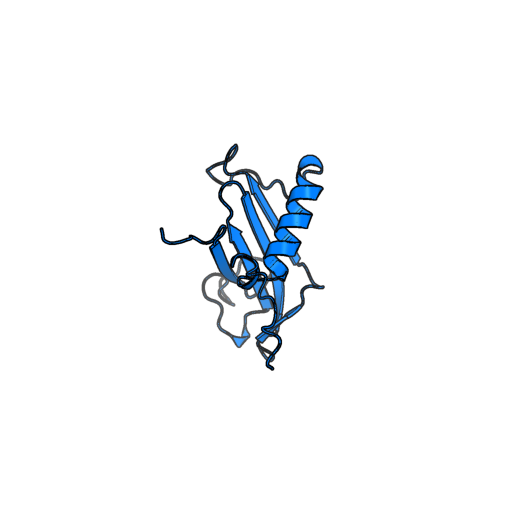 795 O O . SER A 1 94 ? 3.159 -3.195 11.909 1.00 97.38 94 SER A O 1
ATOM 797 N N . ARG A 1 95 ? 1.595 -2.118 13.104 1.00 96.44 95 ARG A N 1
ATOM 798 C CA . ARG A 1 95 ? 0.740 -3.302 13.264 1.00 96.44 95 ARG A CA 1
ATOM 799 C C . ARG A 1 95 ? 0.187 -3.793 11.926 1.00 96.44 95 ARG A C 1
ATOM 801 O O . ARG A 1 95 ? 0.237 -4.993 11.664 1.00 96.44 95 ARG A O 1
ATOM 808 N N . LEU A 1 96 ? -0.336 -2.893 11.094 1.00 96.75 96 LEU A N 1
ATOM 809 C CA . LEU A 1 96 ? -0.919 -3.238 9.796 1.00 96.75 96 LEU A CA 1
ATOM 810 C C . LEU A 1 96 ? 0.149 -3.754 8.823 1.00 96.75 96 LEU A C 1
ATOM 812 O O . LEU A 1 96 ? -0.097 -4.763 8.169 1.00 96.75 96 LEU A O 1
ATOM 816 N N . MET A 1 97 ? 1.352 -3.168 8.811 1.00 96.31 97 MET A N 1
ATOM 817 C CA . MET A 1 97 ? 2.499 -3.668 8.041 1.00 96.31 97 MET A CA 1
ATOM 818 C C . MET A 1 97 ? 2.872 -5.099 8.446 1.00 96.31 97 MET A C 1
ATOM 820 O O . MET A 1 97 ? 3.019 -5.972 7.592 1.00 96.31 97 MET A O 1
ATOM 824 N N . LYS A 1 98 ? 2.968 -5.381 9.754 1.00 94.88 98 LYS A N 1
ATOM 825 C CA . LYS A 1 98 ? 3.228 -6.745 10.247 1.00 94.88 98 LYS A CA 1
ATOM 826 C C . LYS A 1 98 ? 2.132 -7.717 9.806 1.00 94.88 98 LYS A C 1
ATOM 828 O O . LYS A 1 98 ? 2.441 -8.800 9.319 1.00 94.88 98 LYS A O 1
ATOM 833 N N . MET A 1 99 ? 0.861 -7.335 9.941 1.00 94.00 99 MET A N 1
ATOM 834 C CA . MET A 1 99 ? -0.269 -8.158 9.490 1.00 94.00 99 MET A CA 1
ATOM 835 C C . MET A 1 99 ? -0.225 -8.421 7.980 1.00 94.00 99 MET A C 1
ATOM 837 O O . MET A 1 99 ? -0.461 -9.549 7.555 1.00 94.00 99 MET A O 1
ATOM 841 N N . LEU A 1 100 ? 0.101 -7.398 7.185 1.00 95.00 100 LEU A N 1
ATOM 842 C CA . LEU A 1 100 ? 0.209 -7.488 5.733 1.00 95.00 100 LEU A CA 1
ATOM 843 C C . LEU A 1 100 ? 1.335 -8.448 5.321 1.00 95.00 100 LEU A C 1
ATOM 845 O O . LEU A 1 100 ? 1.084 -9.395 4.579 1.00 95.00 100 LEU A O 1
ATOM 849 N N . LYS A 1 101 ? 2.543 -8.259 5.869 1.00 93.06 101 LYS A N 1
ATOM 850 C CA . LYS A 1 101 ? 3.731 -9.080 5.578 1.00 93.06 101 LYS A CA 1
ATOM 851 C C . LYS A 1 101 ? 3.556 -10.545 5.983 1.00 93.06 101 LYS A C 1
ATOM 853 O O . LYS A 1 101 ? 4.017 -11.440 5.281 1.00 93.06 101 LYS A O 1
ATOM 858 N N . ASN A 1 102 ? 2.860 -10.803 7.089 1.00 90.81 102 ASN A N 1
ATOM 859 C CA . ASN A 1 102 ? 2.571 -12.165 7.546 1.00 90.81 102 ASN A CA 1
ATOM 860 C C . ASN A 1 102 ? 1.479 -12.867 6.712 1.00 90.81 102 ASN A C 1
ATOM 862 O O . ASN A 1 102 ? 1.253 -14.071 6.863 1.00 90.81 102 ASN A O 1
ATOM 866 N N . GLY A 1 103 ? 0.805 -12.125 5.830 1.00 84.75 103 GLY A N 1
ATOM 867 C CA . GLY A 1 103 ? -0.127 -12.648 4.846 1.00 84.75 103 GLY A CA 1
ATOM 868 C C . GLY A 1 103 ? -1.438 -13.188 5.420 1.00 84.75 103 GLY A C 1
ATOM 869 O O . GLY A 1 103 ? -1.771 -13.087 6.604 1.00 84.75 103 GLY A O 1
ATOM 870 N N . TRP A 1 104 ? -2.226 -13.801 4.538 1.00 71.00 104 TRP A N 1
ATOM 871 C CA . TRP A 1 104 ? -3.609 -14.181 4.827 1.00 71.00 104 TRP A CA 1
ATOM 872 C C . TRP A 1 104 ? -3.779 -15.305 5.850 1.00 71.00 104 TRP A C 1
ATOM 874 O O . TRP A 1 104 ? -4.866 -15.446 6.421 1.00 71.00 104 TRP A O 1
ATOM 884 N N . ARG A 1 105 ? -2.722 -16.081 6.117 1.00 68.44 105 ARG A N 1
ATOM 885 C CA . ARG A 1 105 ? -2.751 -17.184 7.087 1.00 68.44 105 ARG A CA 1
ATOM 886 C C . ARG A 1 105 ? -2.962 -16.688 8.523 1.00 68.44 105 ARG A C 1
ATOM 888 O O . ARG A 1 105 ? -3.573 -17.407 9.302 1.00 68.44 105 ARG A O 1
ATOM 895 N N . GLN A 1 106 ? -2.597 -15.442 8.852 1.00 69.44 106 GLN A N 1
ATOM 896 C CA . GLN A 1 106 ? -2.920 -14.833 10.156 1.00 69.44 106 GLN A CA 1
ATOM 897 C C . GLN A 1 106 ? -4.379 -14.379 10.304 1.00 69.44 106 GLN A C 1
ATOM 899 O O . GLN A 1 106 ? -4.831 -14.085 11.409 1.00 69.44 106 GLN A O 1
ATOM 904 N N . GLY A 1 107 ? -5.139 -14.307 9.208 1.00 57.69 107 GLY A N 1
ATOM 905 C CA . GLY A 1 107 ? -6.572 -14.001 9.267 1.00 57.69 107 GLY A CA 1
ATOM 906 C C . GLY A 1 107 ? -7.410 -15.180 9.759 1.00 57.69 107 GLY A C 1
ATOM 907 O O . GLY A 1 107 ? -8.584 -15.003 10.091 1.00 57.69 107 GLY A O 1
ATOM 908 N N . LEU A 1 108 ? -6.811 -16.374 9.799 1.00 56.75 108 LEU A N 1
ATOM 909 C CA . LEU A 1 108 ? -7.366 -17.554 10.440 1.00 56.75 108 LEU A CA 1
ATOM 910 C C . LEU A 1 108 ? -7.098 -17.438 11.943 1.00 56.75 108 LEU A C 1
ATOM 912 O O . LEU A 1 108 ? -5.992 -17.111 12.364 1.00 56.75 108 LEU A O 1
ATOM 916 N N . HIS A 1 109 ? -8.118 -17.668 12.768 1.00 54.91 109 HIS A N 1
ATOM 917 C CA . HIS A 1 109 ? -7.903 -17.772 14.210 1.00 54.91 109 HIS A CA 1
ATOM 918 C C . HIS A 1 109 ? -6.820 -18.823 14.489 1.00 54.91 109 HIS A C 1
ATOM 920 O O . HIS A 1 109 ? -6.862 -19.895 13.890 1.00 54.91 109 HIS A O 1
ATOM 926 N N . SER A 1 110 ? -5.905 -18.546 15.424 1.00 48.75 110 SER A N 1
ATOM 927 C CA . SER A 1 110 ? -5.034 -19.573 15.989 1.00 48.75 110 SER A CA 1
ATOM 928 C C . SER A 1 110 ? -5.910 -20.675 16.586 1.00 48.75 110 SER A C 1
ATOM 930 O O . SER A 1 110 ? -6.482 -20.531 17.666 1.00 48.75 110 SER A O 1
ATOM 932 N N . GLN A 1 111 ? -6.062 -21.790 15.875 1.00 44.16 111 GLN A N 1
ATOM 933 C CA . GLN A 1 111 ? -6.381 -23.034 16.551 1.00 44.16 111 GLN A CA 1
ATOM 934 C C . GLN A 1 111 ? -5.136 -23.371 17.365 1.00 44.16 111 GLN A C 1
ATOM 936 O O . GLN A 1 111 ? -4.094 -23.715 16.811 1.00 44.16 111 GLN A O 1
ATOM 941 N N . LYS A 1 112 ? -5.233 -23.226 18.689 1.00 42.25 112 LYS A N 1
ATOM 942 C CA . LYS A 1 112 ? -4.378 -23.974 19.607 1.00 42.25 112 LYS A CA 1
ATOM 943 C C . LYS A 1 112 ? -4.696 -25.455 19.383 1.00 42.25 112 LYS A C 1
ATOM 945 O O . LYS A 1 112 ? -5.540 -26.013 20.075 1.00 42.25 112 LYS A O 1
ATOM 950 N N . TYR A 1 113 ? -4.093 -26.070 18.374 1.00 41.41 113 TYR A N 1
ATOM 951 C CA . TYR A 1 113 ? -4.031 -27.521 18.313 1.00 41.41 113 TYR A CA 1
ATOM 952 C C . TYR A 1 113 ? -3.068 -27.949 19.420 1.00 41.41 113 TYR A C 1
ATOM 954 O O . TYR A 1 113 ? -1.865 -27.720 19.316 1.00 41.41 113 TYR A O 1
ATOM 962 N N . SER A 1 114 ? -3.604 -28.506 20.509 1.00 36.88 114 SER A N 1
ATOM 963 C CA . SER A 1 114 ? -2.792 -29.366 21.370 1.00 36.88 114 SER A CA 1
ATOM 964 C C . SER A 1 114 ? -2.479 -30.620 20.560 1.00 36.88 114 SER A C 1
ATOM 966 O O . SER A 1 114 ? -3.423 -31.219 20.036 1.00 36.88 114 SER A O 1
ATOM 968 N N . PRO A 1 115 ? -1.206 -31.019 20.411 1.00 42.03 115 PRO A N 1
ATOM 969 C CA . PRO A 1 115 ? -0.904 -32.312 19.827 1.00 42.03 115 PRO A CA 1
ATOM 970 C C . PRO A 1 115 ? -1.518 -33.383 20.730 1.00 42.03 115 PRO A C 1
ATOM 972 O O . PRO A 1 115 ? -1.276 -33.405 21.939 1.00 42.03 115 PRO A O 1
ATOM 975 N N . ILE A 1 116 ? -2.360 -34.233 20.147 1.00 49.19 116 ILE A N 1
ATOM 976 C CA . ILE A 1 116 ? -2.821 -35.456 20.797 1.00 49.19 116 ILE A CA 1
ATOM 977 C C . ILE A 1 116 ? -1.553 -36.257 21.105 1.00 49.19 116 ILE A C 1
ATOM 979 O O . ILE A 1 116 ? -0.809 -36.607 20.191 1.00 49.19 116 ILE A O 1
ATOM 983 N N . LYS A 1 117 ? -1.273 -36.488 22.392 1.00 48.06 117 LYS A N 1
ATOM 984 C CA . LYS A 1 117 ? -0.301 -37.501 22.803 1.00 48.06 117 LYS A CA 1
ATOM 985 C C . LYS A 1 117 ? -0.909 -38.847 22.425 1.00 48.06 117 LYS A C 1
ATOM 987 O O . LYS A 1 117 ? -1.897 -39.254 23.032 1.00 48.06 117 LYS A O 1
ATOM 992 N N . THR A 1 118 ? -0.378 -39.476 21.386 1.00 42.81 118 THR A N 1
ATOM 993 C CA . THR A 1 118 ? -0.723 -40.857 21.052 1.00 42.81 118 THR A CA 1
ATOM 994 C C . THR A 1 118 ? -0.146 -41.771 22.134 1.00 42.81 118 THR A C 1
ATOM 996 O O . THR A 1 118 ? 0.982 -41.550 22.581 1.00 42.81 118 THR A O 1
ATOM 999 N N . ILE A 1 119 ? -0.977 -42.713 22.581 1.00 50.12 119 ILE A N 1
ATOM 1000 C CA . ILE A 1 119 ? -0.667 -43.813 23.506 1.00 50.12 119 ILE A CA 1
ATOM 1001 C C . ILE A 1 119 ? 0.244 -44.818 22.801 1.00 50.12 119 ILE A C 1
ATOM 1003 O O . ILE A 1 119 ? 0.022 -45.024 21.584 1.00 50.12 119 ILE A O 1
#

Secondary structure (DSSP, 8-state):
-----S-EEEEEEESSSS--TTTTSSS--GGG--EEEEEEE-SSEEEEEEEEEETTTTEEEEEEEEEEEEEETTT-TT--S--TT-GGGHHHHHHHHHHHHT-GGGGS-----PPP---

pLDDT: mean 89.7, std 16.59, range [36.88, 98.69]

InterPro domains:
  IPR017850 Alkaline-phosphatase-like, core domain superfamily [G3DSA:3.40.720.10] (1-117)
  IPR017850 Alkaline-phosphatase-like, core domain superfamily [SSF53649] (3-102)

Radius of gyration: 17.51 Å; chains: 1; bounding box: 35×56×46 Å

Foldseek 3Di:
DDDDFQKDKDKDFALDDDQDPVVHGRDHDLCSGQWMWIWIGGVFKIKIWIFGADSVVRDTDPVGTPDMFMDGCVVCVPSPDTCQPPPVCVVVNVVRSVVRVVPDVPSDPPPPPDPPPDD

Organism: NCBI:txid1563983